Protein AF-A0A1G6C5P1-F1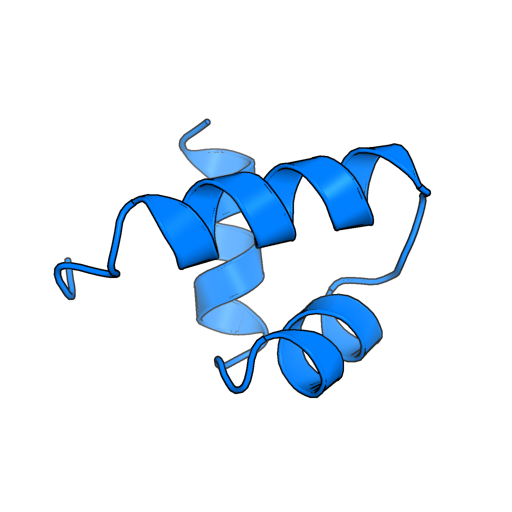 (afdb_monomer_lite)

Secondary structure (DSSP, 8-state):
-----HHHHHHHHHHHHTT--HHHHHHHHTS-HHHHHHHHHH-

Structure (mmCIF, N/CA/C/O backbone):
data_AF-A0A1G6C5P1-F1
#
_entry.id   AF-A0A1G6C5P1-F1
#
loop_
_atom_site.group_PDB
_atom_site.id
_atom_site.type_symbol
_atom_site.label_atom_id
_atom_site.label_alt_id
_atom_site.label_comp_id
_atom_site.label_asym_id
_atom_site.label_entity_id
_atom_site.label_seq_id
_atom_site.pdbx_PDB_ins_code
_atom_site.Cartn_x
_atom_site.Cartn_y
_atom_site.Cartn_z
_atom_site.occupancy
_atom_site.B_iso_or_equiv
_atom_site.auth_seq_id
_atom_site.auth_comp_id
_atom_site.auth_asym_id
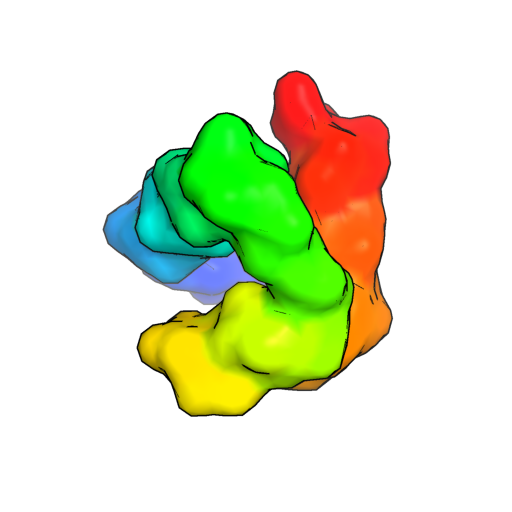_atom_site.auth_atom_id
_atom_site.pdbx_PDB_model_num
ATOM 1 N N . MET A 1 1 ? 13.421 0.327 -8.075 1.00 53.22 1 MET A N 1
ATOM 2 C CA . MET A 1 1 ? 12.033 0.711 -7.740 1.00 53.22 1 MET A CA 1
ATOM 3 C C . MET A 1 1 ? 11.156 0.261 -8.886 1.00 53.22 1 MET A C 1
ATOM 5 O O . MET A 1 1 ? 11.481 0.584 -10.019 1.00 53.22 1 MET A O 1
ATOM 9 N N . ARG A 1 2 ? 10.111 -0.526 -8.621 1.00 61.12 2 ARG A N 1
ATOM 10 C CA . ARG A 1 2 ? 9.055 -0.727 -9.619 1.00 61.12 2 ARG A CA 1
ATOM 11 C C . ARG A 1 2 ? 8.318 0.607 -9.747 1.00 61.12 2 ARG A C 1
ATOM 13 O O . ARG A 1 2 ? 7.988 1.193 -8.718 1.00 61.12 2 ARG A O 1
ATOM 20 N N . CYS A 1 3 ? 8.142 1.111 -10.963 1.00 64.88 3 CYS A N 1
ATOM 21 C CA . CYS A 1 3 ? 7.336 2.303 -11.202 1.00 64.88 3 CYS A CA 1
ATOM 22 C C . CYS A 1 3 ? 5.873 1.913 -10.987 1.00 64.88 3 CYS A C 1
ATOM 24 O O . CYS A 1 3 ? 5.245 1.373 -11.891 1.00 64.88 3 CYS A O 1
ATOM 26 N N . LEU A 1 4 ? 5.373 2.089 -9.765 1.00 76.38 4 LEU A N 1
ATOM 27 C CA . LEU A 1 4 ? 3.944 1.981 -9.503 1.00 76.38 4 LEU A CA 1
ATOM 28 C C . LEU A 1 4 ? 3.245 3.182 -10.119 1.00 76.38 4 LEU A C 1
ATOM 30 O O . LEU A 1 4 ? 3.792 4.287 -10.136 1.00 76.38 4 LEU A O 1
ATOM 34 N N . GLU A 1 5 ? 2.035 2.955 -10.609 1.00 86.00 5 GLU A N 1
ATOM 35 C CA . GLU A 1 5 ? 1.192 4.042 -11.073 1.00 86.00 5 GLU A CA 1
ATOM 36 C C . GLU A 1 5 ? 0.963 5.029 -9.917 1.00 86.00 5 GLU A C 1
ATOM 38 O O . GLU A 1 5 ? 0.700 4.591 -8.791 1.00 86.00 5 GLU A O 1
ATOM 43 N N . PRO A 1 6 ? 1.043 6.352 -10.156 1.00 83.62 6 PRO A N 1
ATOM 44 C CA . PRO A 1 6 ? 0.842 7.355 -9.110 1.00 83.62 6 PRO A CA 1
ATOM 45 C C . PRO A 1 6 ? -0.459 7.150 -8.323 1.00 83.62 6 PRO A C 1
ATOM 47 O O . PRO A 1 6 ? -0.481 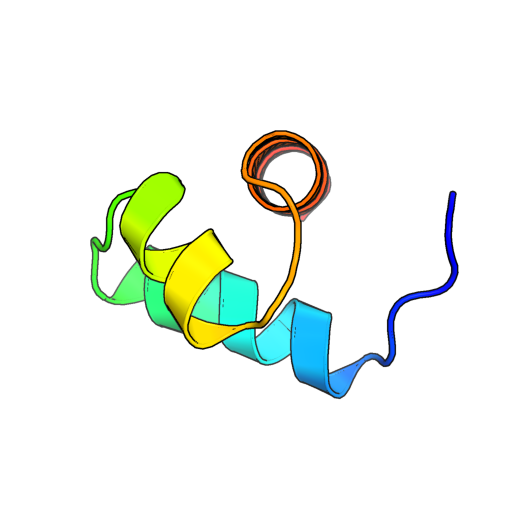7.347 -7.113 1.00 83.62 6 PRO A O 1
ATOM 50 N N . MET A 1 7 ? -1.510 6.666 -8.994 1.00 89.94 7 MET A N 1
ATOM 51 C CA . MET A 1 7 ? -2.801 6.344 -8.384 1.00 89.94 7 MET A CA 1
ATOM 52 C C . MET A 1 7 ? -2.694 5.273 -7.286 1.00 89.94 7 MET A C 1
ATOM 54 O O . MET A 1 7 ? -3.320 5.418 -6.240 1.00 89.94 7 MET A O 1
ATOM 58 N N . ILE A 1 8 ? -1.864 4.241 -7.478 1.00 92.19 8 ILE A N 1
ATOM 59 C CA . ILE A 1 8 ? -1.651 3.183 -6.478 1.00 92.19 8 ILE A CA 1
ATOM 60 C C . ILE A 1 8 ? -0.927 3.742 -5.251 1.00 92.19 8 ILE A C 1
ATOM 62 O O . ILE A 1 8 ? -1.283 3.417 -4.123 1.00 92.19 8 ILE A O 1
ATOM 66 N N . ILE A 1 9 ? 0.063 4.617 -5.450 1.00 93.06 9 ILE A N 1
ATOM 67 C CA . ILE A 1 9 ? 0.785 5.260 -4.341 1.00 93.06 9 ILE A CA 1
ATOM 68 C C . ILE A 1 9 ? -0.180 6.111 -3.509 1.00 93.06 9 ILE A C 1
ATOM 70 O O . ILE A 1 9 ? -0.202 5.989 -2.285 1.00 93.06 9 ILE A O 1
ATOM 74 N N . THR A 1 10 ? -1.005 6.935 -4.160 1.00 94.69 10 THR A N 1
ATOM 75 C CA . THR A 1 10 ? -1.998 7.766 -3.468 1.00 94.69 10 THR A CA 1
ATOM 76 C C . THR A 1 10 ? -3.012 6.922 -2.699 1.00 94.69 10 THR A C 1
ATOM 78 O O . THR A 1 10 ? -3.319 7.249 -1.554 1.00 94.69 10 THR A O 1
ATOM 81 N N . GLU A 1 11 ? -3.490 5.818 -3.276 1.00 96.19 11 GLU A N 1
ATOM 82 C CA . GLU A 1 11 ? -4.434 4.929 -2.593 1.00 96.19 11 GLU A CA 1
ATOM 83 C C . GLU A 1 11 ? -3.803 4.259 -1.363 1.00 96.19 11 GLU A C 1
ATOM 85 O O . GLU A 1 11 ? -4.414 4.217 -0.297 1.00 96.19 11 GLU A O 1
ATOM 90 N N . ILE A 1 12 ? -2.541 3.824 -1.454 1.00 96.50 12 ILE A N 1
ATOM 91 C CA . ILE A 1 12 ? -1.800 3.254 -0.317 1.00 96.50 12 ILE A CA 1
ATOM 92 C C . ILE A 1 12 ? -1.690 4.255 0.840 1.00 96.50 12 ILE A C 1
ATOM 94 O O . ILE A 1 12 ? -1.915 3.884 1.996 1.00 96.50 12 ILE A O 1
ATOM 98 N N . LEU A 1 13 ? -1.371 5.518 0.545 1.00 95.62 13 LEU A N 1
ATOM 99 C CA . LEU A 1 13 ? -1.269 6.569 1.560 1.00 95.62 13 LEU A CA 1
ATOM 100 C C . LEU A 1 13 ? -2.637 6.889 2.177 1.00 95.62 13 LEU A C 1
ATOM 102 O O . LEU A 1 13 ? -2.755 6.950 3.399 1.00 95.62 13 LEU A O 1
ATOM 106 N N . ARG A 1 14 ? -3.690 6.977 1.358 1.00 97.12 14 ARG A N 1
ATOM 107 C CA . ARG A 1 14 ? -5.065 7.189 1.830 1.00 97.12 14 ARG A CA 1
ATOM 108 C C . ARG A 1 14 ? -5.532 6.073 2.768 1.00 97.12 14 ARG A C 1
ATOM 11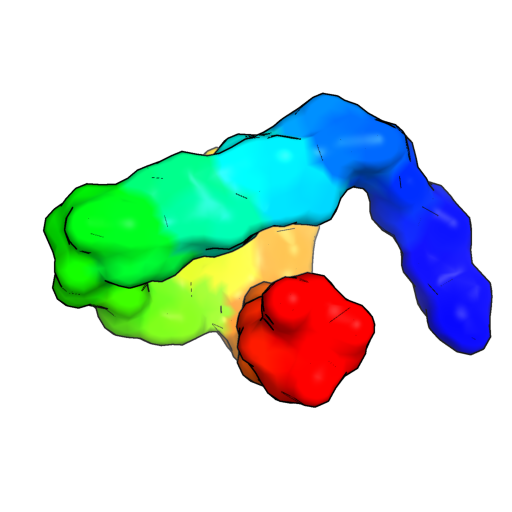0 O O . ARG A 1 14 ? -6.070 6.342 3.839 1.00 97.12 14 ARG A O 1
ATOM 117 N N . LEU A 1 15 ? -5.322 4.810 2.398 1.00 97.44 15 LEU A N 1
ATOM 118 C CA . LEU A 1 15 ? -5.708 3.672 3.238 1.00 97.44 15 LEU A CA 1
ATOM 119 C C . LEU A 1 15 ? -4.888 3.622 4.536 1.00 97.44 15 LEU A C 1
ATOM 121 O O . LEU A 1 15 ? -5.397 3.213 5.582 1.00 97.44 15 LEU A O 1
ATOM 125 N N . LYS A 1 16 ? -3.633 4.090 4.503 1.00 96.94 16 LYS A N 1
ATOM 126 C CA . LYS A 1 16 ? -2.815 4.243 5.707 1.00 96.94 16 LYS A CA 1
ATOM 127 C C . LYS A 1 16 ? -3.373 5.308 6.657 1.00 96.94 16 LYS A C 1
ATOM 129 O O . LYS A 1 16 ? -3.400 5.064 7.865 1.00 96.94 16 LYS A O 1
ATOM 134 N N . GLU A 1 17 ? -3.842 6.443 6.141 1.00 96.94 17 GLU A N 1
ATOM 135 C CA . GLU A 1 17 ? -4.525 7.476 6.939 1.00 96.94 17 GLU A CA 1
ATOM 136 C C . GLU A 1 17 ? -5.829 6.959 7.563 1.00 96.94 17 GLU A C 1
ATOM 138 O O . GLU A 1 17 ? -6.170 7.330 8.682 1.00 96.94 17 GLU A O 1
ATOM 143 N N . MET A 1 18 ? -6.509 6.020 6.901 1.00 97.19 18 MET A N 1
ATOM 144 C CA . MET A 1 18 ? -7.670 5.305 7.449 1.00 97.19 18 MET A CA 1
ATOM 145 C C . MET A 1 18 ? -7.308 4.240 8.505 1.00 97.19 18 MET A C 1
ATOM 147 O O . MET A 1 18 ? -8.176 3.492 8.948 1.00 97.19 18 MET A O 1
ATOM 151 N N . HIS A 1 19 ? -6.042 4.170 8.927 1.00 96.31 19 HIS A N 1
ATOM 152 C CA . HIS A 1 19 ? -5.513 3.239 9.926 1.00 96.31 19 HIS A CA 1
ATOM 153 C C . HIS A 1 19 ? -5.575 1.748 9.550 1.00 96.31 19 HIS A C 1
ATOM 155 O O . HIS A 1 19 ? -5.475 0.896 10.436 1.00 96.31 19 HIS A O 1
ATOM 161 N N . LEU A 1 20 ? -5.647 1.410 8.257 1.00 97.62 20 LEU A N 1
ATOM 162 C CA . LEU A 1 20 ? -5.541 0.016 7.822 1.00 97.62 20 LEU A CA 1
ATOM 163 C C . LEU A 1 20 ? -4.135 -0.542 8.086 1.00 97.62 20 LEU A C 1
ATOM 165 O O . LEU A 1 20 ? -3.111 0.156 8.057 1.00 97.62 20 LEU A O 1
ATOM 169 N N . THR A 1 21 ? -4.077 -1.849 8.317 1.00 97.44 21 THR A N 1
ATOM 170 C CA . THR A 1 21 ? -2.818 -2.581 8.419 1.00 97.44 21 THR A CA 1
ATOM 171 C C . THR A 1 21 ? -2.178 -2.745 7.042 1.00 97.44 21 THR A C 1
ATOM 173 O O . THR A 1 21 ? -2.842 -2.772 6.010 1.00 97.44 21 THR A O 1
ATOM 176 N N . TYR A 1 22 ? -0.860 -2.952 7.000 1.00 97.31 22 TYR A N 1
ATOM 177 C CA . TYR A 1 22 ? -0.153 -3.140 5.723 1.00 97.31 22 TYR A CA 1
ATOM 178 C C . TYR A 1 22 ? -0.640 -4.358 4.936 1.00 97.31 22 TYR A C 1
ATOM 180 O O . TYR A 1 22 ? -0.438 -4.424 3.728 1.00 97.31 22 TYR A O 1
ATOM 188 N N . ARG A 1 23 ? -1.236 -5.339 5.622 1.00 97.44 23 ARG A N 1
ATOM 189 C CA . ARG A 1 23 ? -1.813 -6.513 4.977 1.00 97.44 23 ARG A CA 1
ATOM 190 C C . ARG A 1 23 ? -3.122 -6.158 4.271 1.00 97.44 23 ARG A C 1
ATOM 192 O O . ARG A 1 23 ? -3.266 -6.507 3.111 1.00 97.44 23 ARG A O 1
ATOM 199 N N . GLU A 1 24 ? -4.017 -5.431 4.930 1.00 97.81 24 GLU A N 1
ATOM 200 C CA . GLU A 1 24 ? -5.284 -5.001 4.321 1.00 97.81 24 GLU A CA 1
ATOM 201 C C . GLU A 1 24 ? -5.042 -4.038 3.154 1.00 97.81 24 GLU A C 1
ATOM 203 O O . GLU A 1 24 ? -5.677 -4.157 2.114 1.00 97.81 24 GLU A O 1
ATOM 208 N N . ILE A 1 25 ? -4.065 -3.132 3.281 1.00 97.75 25 ILE A N 1
ATOM 209 C CA . ILE A 1 25 ? -3.675 -2.227 2.189 1.00 97.75 25 ILE A CA 1
ATOM 210 C C . ILE A 1 25 ? -3.148 -3.021 0.987 1.00 97.75 25 ILE A C 1
ATOM 212 O O . ILE A 1 25 ? -3.513 -2.737 -0.150 1.00 97.75 25 ILE A O 1
ATOM 216 N N . ALA A 1 26 ? -2.300 -4.022 1.233 1.00 97.12 26 ALA A N 1
ATOM 217 C CA . ALA A 1 26 ? -1.759 -4.894 0.193 1.00 97.12 26 ALA A CA 1
ATOM 218 C C . ALA A 1 26 ? -2.867 -5.666 -0.542 1.00 97.12 26 ALA A C 1
ATOM 220 O O . ALA A 1 26 ? -2.872 -5.700 -1.768 1.00 97.12 26 ALA A O 1
ATOM 221 N N . GLU A 1 27 ? -3.826 -6.220 0.206 1.00 96.94 27 GLU A N 1
ATOM 222 C CA . GLU A 1 27 ? -5.005 -6.897 -0.345 1.00 96.94 27 GLU A CA 1
ATOM 223 C C . GLU A 1 27 ? -5.883 -5.932 -1.169 1.00 96.94 27 GLU A C 1
ATOM 225 O O . GLU A 1 27 ? -6.348 -6.299 -2.243 1.00 96.94 27 GLU A O 1
ATOM 230 N N . ALA A 1 28 ? -6.066 -4.687 -0.715 1.00 95.94 28 ALA A N 1
ATOM 231 C CA . ALA A 1 28 ? -6.900 -3.689 -1.392 1.00 95.94 28 ALA A CA 1
ATOM 232 C C . ALA A 1 28 ? -6.273 -3.093 -2.665 1.00 95.94 28 ALA A C 1
ATOM 234 O O . ALA A 1 28 ? -6.995 -2.633 -3.547 1.00 95.94 28 ALA A O 1
ATOM 235 N N . THR A 1 29 ? -4.942 -3.072 -2.758 1.00 93.88 29 THR A N 1
ATOM 236 C CA . THR A 1 29 ? -4.204 -2.413 -3.854 1.00 93.88 29 THR A CA 1
ATOM 237 C C . THR A 1 29 ? -3.496 -3.391 -4.792 1.00 93.88 29 THR A C 1
ATOM 239 O O . THR A 1 29 ? -2.796 -2.956 -5.701 1.00 93.88 29 THR A O 1
ATOM 242 N N . ASP A 1 30 ? -3.686 -4.699 -4.584 1.00 94.69 30 ASP A N 1
ATOM 243 C CA . ASP A 1 30 ? -3.047 -5.791 -5.335 1.00 94.69 30 ASP A CA 1
ATOM 244 C C . ASP A 1 30 ? -1.512 -5.663 -5.410 1.00 94.69 30 ASP A C 1
ATOM 246 O O . ASP A 1 30 ? -0.857 -5.929 -6.420 1.00 94.69 30 ASP A O 1
ATOM 250 N N . VAL A 1 31 ? -0.900 -5.231 -4.303 1.00 92.88 31 VAL A N 1
ATOM 251 C CA . VAL A 1 31 ? 0.560 -5.160 -4.165 1.00 92.88 31 VAL A CA 1
ATOM 252 C C . VAL A 1 31 ? 1.032 -5.971 -2.969 1.00 92.88 31 VAL A C 1
ATOM 254 O O . VAL A 1 31 ? 0.281 -6.302 -2.060 1.00 92.88 31 VAL A O 1
ATOM 257 N N . SER A 1 32 ? 2.327 -6.280 -2.921 1.00 95.44 32 SER A N 1
ATOM 258 C CA . SER A 1 32 ? 2.876 -6.994 -1.768 1.00 95.44 32 SER A CA 1
ATOM 259 C C . SER A 1 32 ? 2.900 -6.112 -0.513 1.00 95.44 32 SER A C 1
ATOM 261 O O . SER A 1 32 ? 3.197 -4.918 -0.579 1.00 95.44 32 SER A O 1
ATOM 263 N N . LYS A 1 33 ? 2.715 -6.720 0.663 1.00 96.31 33 LYS A N 1
ATOM 264 C CA . LYS A 1 33 ? 2.886 -6.047 1.965 1.00 96.31 33 LYS A CA 1
ATOM 265 C C . LYS A 1 33 ? 4.242 -5.337 2.094 1.00 96.31 33 LYS A C 1
ATOM 267 O O . LYS A 1 33 ? 4.327 -4.264 2.688 1.00 96.31 33 LYS A O 1
ATOM 272 N N . THR A 1 34 ? 5.302 -5.923 1.535 1.00 96.06 34 THR A N 1
ATOM 273 C CA . THR A 1 34 ? 6.642 -5.318 1.509 1.00 96.06 34 THR A CA 1
ATOM 274 C C . THR A 1 34 ? 6.645 -4.025 0.698 1.00 96.06 34 THR A C 1
ATOM 276 O O . THR A 1 34 ? 7.187 -3.022 1.146 1.00 96.06 34 THR A O 1
ATOM 279 N N . THR A 1 35 ? 5.973 -4.019 -0.456 1.00 94.69 35 THR A N 1
ATOM 280 C CA . THR A 1 35 ? 5.811 -2.833 -1.308 1.00 94.69 35 THR A CA 1
ATOM 281 C C . THR A 1 35 ? 5.053 -1.719 -0.591 1.00 94.69 35 THR A C 1
ATOM 283 O O . THR A 1 35 ? 5.509 -0.580 -0.616 1.00 94.69 35 THR A O 1
ATOM 286 N N . VAL A 1 36 ? 3.964 -2.043 0.112 1.00 96.00 36 VAL A N 1
ATOM 287 C CA . VAL A 1 36 ? 3.243 -1.078 0.963 1.00 96.00 36 VAL A CA 1
ATOM 288 C C . VAL A 1 36 ? 4.186 -0.442 1.988 1.00 96.00 36 VAL A C 1
ATOM 290 O O . VAL A 1 36 ? 4.254 0.780 2.097 1.00 96.00 36 VAL A O 1
ATOM 293 N N . GLY A 1 37 ? 4.959 -1.265 2.705 1.00 96.06 37 GLY A N 1
ATOM 294 C CA . GLY A 1 37 ? 5.915 -0.785 3.705 1.00 96.06 37 GLY A CA 1
ATOM 295 C C . GLY A 1 37 ? 7.020 0.098 3.117 1.00 96.06 37 GLY A C 1
ATOM 296 O O . GLY A 1 37 ? 7.386 1.099 3.725 1.00 96.06 37 GLY A O 1
ATOM 297 N N . GLU A 1 38 ? 7.530 -0.233 1.929 1.00 95.12 38 GLU A N 1
ATOM 298 C CA . GLU A 1 38 ? 8.517 0.599 1.235 1.00 95.12 38 GLU A CA 1
ATOM 299 C C . GLU A 1 38 ? 7.965 1.972 0.845 1.00 95.12 38 GLU A C 1
ATOM 301 O O . GLU A 1 38 ? 8.703 2.950 0.929 1.00 95.12 38 GLU A O 1
ATOM 306 N N . ILE A 1 39 ? 6.708 2.051 0.399 1.00 93.94 39 ILE A N 1
ATOM 307 C CA . ILE A 1 39 ? 6.073 3.312 -0.014 1.00 93.94 39 ILE A CA 1
ATOM 308 C C . ILE A 1 39 ? 5.815 4.196 1.198 1.00 93.94 39 ILE A C 1
ATOM 310 O O . ILE A 1 39 ? 6.242 5.342 1.200 1.00 93.94 39 ILE A O 1
ATOM 314 N N . ILE A 1 40 ? 5.206 3.643 2.251 1.00 94.19 40 ILE A N 1
ATOM 315 C CA . ILE A 1 40 ? 4.903 4.381 3.488 1.00 94.19 40 ILE A CA 1
ATOM 316 C C . ILE A 1 40 ? 6.178 4.891 4.178 1.00 94.19 40 ILE A C 1
ATOM 318 O O . ILE A 1 40 ? 6.141 5.887 4.879 1.00 94.19 40 ILE A O 1
ATOM 322 N N . ASN A 1 41 ? 7.317 4.213 4.024 1.00 94.38 41 ASN A N 1
ATOM 323 C CA . ASN A 1 41 ? 8.587 4.690 4.585 1.00 94.38 41 ASN A CA 1
ATOM 324 C C . ASN A 1 41 ? 9.236 5.796 3.724 1.00 94.38 41 ASN A C 1
ATOM 326 O O . ASN A 1 41 ? 10.060 6.567 4.204 1.00 94.38 41 ASN A O 1
ATOM 330 N N . LYS A 1 42 ? 8.905 5.865 2.432 1.00 88.88 42 LYS A N 1
ATOM 331 C CA . LYS A 1 42 ? 9.491 6.832 1.489 1.00 88.88 42 LYS A CA 1
ATOM 332 C C . LYS A 1 42 ? 8.673 8.114 1.330 1.00 88.88 42 LYS A C 1
ATOM 334 O O . LYS A 1 42 ? 9.225 9.088 0.819 1.00 88.88 42 LYS A O 1
ATOM 339 N N . CYS A 1 43 ? 7.396 8.086 1.695 1.00 81.88 43 CYS A N 1
ATOM 340 C CA . CYS A 1 43 ? 6.438 9.182 1.581 1.00 81.88 43 CYS A CA 1
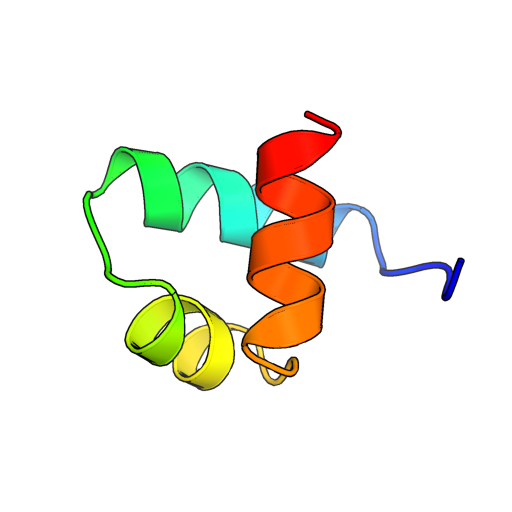ATOM 341 C C . CYS A 1 43 ? 5.950 9.580 2.971 1.00 81.88 43 CYS A C 1
ATOM 343 O O . CYS A 1 43 ? 5.934 10.799 3.239 1.00 81.88 43 CYS A O 1
#

Organism: Eubacterium oxidoreducens (NCBI:txid1732)

Foldseek 3Di:
DPPDDVVLLVQLVVVVVVVDQLV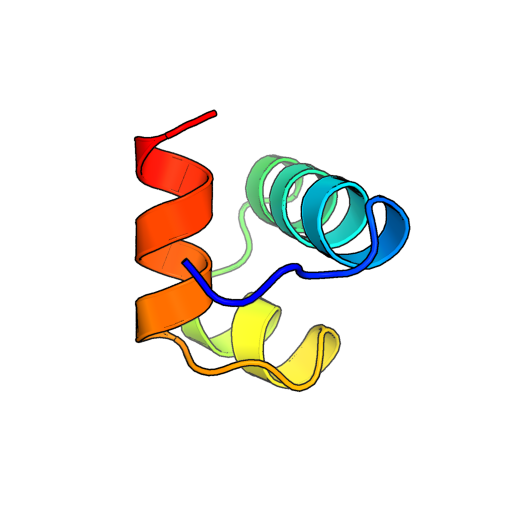VSCVVSVHDSVVSVVSVVVD

Radius of gyration: 8.97 Å; chains: 1; bounding box: 20×16×21 Å

pLDDT: mean 91.75, std 9.93, range [53.22, 97.81]

Sequence (43 aa):
MRCLEPMIITEILRLKEMHLTYREIAEATDVSKTTVGEIINKC

InterPro domains:
  IPR036388 Winged helix-like DNA-binding domain superfamily [G3DSA:1.10.10.10] (8-43)